Protein AF-A0A931CN22-F1 (afdb_monomer_lite)

Sequence (95 aa):
MFIGMTPCSEHRYFLPRHGLVVAASWPRPTLTGSRWIRARLYGLLFGGPTPGSPETSVDPEALSAAVQLIEEQDIDGATRAFTDLGYNVMVHAPR

pLDDT: mean 73.78, std 12.33, range [36.03, 89.38]

Radius of gyration: 14.95 Å; chains: 1; bounding box: 39×22×32 Å

Secondary structure (DSSP, 8-state):
------TT-EEEEEETTTTEEEEEEPPPP---THHHHHHHHHHHHH-PPPTTSHHHHS-HHHHHHHHHHHHTT-HHHHHHHHHHTT-EEEEE---

Foldseek 3Di:
DDQPQAQQDWDWDQDPVVLKIKIWTADHPPPPDPRVVVQVVCCVPVVDHRPSTLVVQADPVLVVVLVVCVVVVVPVSSCVSSVVSRIDIDMDHDD

Organism: NCBI:txid2935737

Structure (mmCIF, N/CA/C/O backbone):
data_AF-A0A931CN22-F1
#
_entry.id   AF-A0A931CN22-F1
#
loop_
_atom_site.group_PDB
_atom_site.id
_atom_site.type_symbol
_atom_site.label_atom_id
_atom_site.label_alt_id
_atom_site.label_comp_id
_atom_site.label_asym_id
_atom_site.label_entity_id
_atom_site.label_seq_id
_atom_site.pdbx_PDB_ins_code
_atom_site.Cartn_x
_atom_site.Cartn_y
_atom_site.Cartn_z
_atom_site.occupancy
_atom_site.B_iso_or_equiv
_atom_site.auth_seq_id
_atom_site.auth_comp_id
_atom_site.auth_asym_id
_atom_site.auth_atom_id
_atom_site.pdbx_PDB_model_num
ATOM 1 N N . MET A 1 1 ? -3.690 16.105 2.518 1.00 37.47 1 MET A N 1
ATOM 2 C CA . MET A 1 1 ? -2.673 15.254 3.170 1.00 37.47 1 MET A CA 1
ATOM 3 C C . MET A 1 1 ? -1.709 14.801 2.082 1.00 37.47 1 MET A C 1
ATOM 5 O O . MET A 1 1 ? -2.141 14.082 1.197 1.00 37.47 1 MET A O 1
ATOM 9 N N . PHE A 1 2 ? -0.465 15.293 2.054 1.00 36.03 2 PHE A N 1
ATOM 10 C CA . PHE A 1 2 ? 0.526 14.812 1.082 1.00 36.03 2 PHE A CA 1
ATOM 11 C C . PHE A 1 2 ? 1.099 13.501 1.608 1.00 36.03 2 PHE A C 1
ATOM 13 O O . PHE A 1 2 ? 1.920 13.490 2.523 1.00 36.03 2 PHE A O 1
ATOM 20 N N . ILE A 1 3 ? 0.603 12.391 1.075 1.00 51.03 3 ILE A N 1
ATOM 21 C CA . ILE A 1 3 ? 1.209 11.086 1.294 1.00 51.03 3 ILE A CA 1
ATOM 22 C C . ILE A 1 3 ? 2.511 11.101 0.492 1.00 51.03 3 ILE A C 1
ATOM 24 O O . ILE A 1 3 ? 2.476 11.128 -0.732 1.00 51.03 3 ILE A O 1
ATOM 28 N N . GLY A 1 4 ? 3.659 11.170 1.171 1.00 43.94 4 GLY A N 1
ATOM 29 C CA . GLY A 1 4 ? 4.955 11.058 0.503 1.00 43.94 4 GLY A CA 1
ATOM 30 C C . GLY A 1 4 ? 5.055 9.683 -0.153 1.00 43.94 4 GLY A C 1
ATOM 31 O O . GLY A 1 4 ? 5.082 8.673 0.548 1.00 43.94 4 GLY A O 1
ATOM 32 N N . MET A 1 5 ? 5.068 9.641 -1.482 1.00 54.56 5 MET A N 1
ATOM 33 C CA . MET A 1 5 ? 5.016 8.413 -2.275 1.00 54.56 5 MET A CA 1
ATOM 34 C C . MET A 1 5 ? 6.438 7.948 -2.659 1.00 54.56 5 MET A C 1
ATOM 36 O O . MET A 1 5 ? 6.734 7.530 -3.778 1.00 54.56 5 MET A O 1
ATOM 40 N N . THR A 1 6 ? 7.365 7.988 -1.704 1.00 53.47 6 THR A N 1
ATOM 41 C CA . THR A 1 6 ? 8.747 7.565 -1.947 1.00 53.47 6 THR A CA 1
ATOM 42 C C . THR A 1 6 ? 8.849 6.047 -2.183 1.00 53.47 6 THR A C 1
ATOM 44 O O . THR A 1 6 ? 8.037 5.268 -1.690 1.00 53.47 6 THR A O 1
ATOM 47 N N . PRO A 1 7 ? 9.853 5.554 -2.932 1.00 51.78 7 PRO A N 1
ATOM 48 C CA . PRO A 1 7 ? 10.103 4.115 -3.050 1.00 51.78 7 PRO A CA 1
ATOM 49 C C . PRO A 1 7 ? 10.306 3.478 -1.666 1.00 51.78 7 PRO A C 1
ATOM 51 O O . PRO A 1 7 ? 11.097 3.974 -0.864 1.00 51.78 7 PRO A O 1
ATOM 54 N N . CYS A 1 8 ? 9.662 2.331 -1.424 1.00 55.41 8 CYS A N 1
ATOM 55 C CA . CYS A 1 8 ? 9.565 1.668 -0.111 1.00 55.41 8 CYS A CA 1
ATOM 56 C C . CYS A 1 8 ? 8.658 2.384 0.907 1.00 55.41 8 CYS A C 1
ATOM 58 O O . CYS A 1 8 ? 8.810 2.138 2.106 1.00 55.41 8 CYS A O 1
ATOM 60 N N . SER A 1 9 ? 7.754 3.264 0.470 1.00 65.50 9 SER A N 1
ATOM 61 C CA . SER A 1 9 ? 6.801 3.898 1.372 1.00 65.50 9 SER A CA 1
ATOM 62 C C . SER A 1 9 ? 5.884 2.853 2.011 1.00 65.50 9 SER A C 1
ATOM 64 O O . SER A 1 9 ? 5.331 1.962 1.358 1.00 65.50 9 SER A O 1
ATOM 66 N N . GLU A 1 10 ? 5.774 2.958 3.330 1.00 72.62 10 GLU A N 1
ATOM 67 C CA . GLU A 1 10 ? 4.833 2.206 4.142 1.00 72.62 10 GLU A CA 1
ATOM 68 C C . GLU A 1 10 ? 3.783 3.191 4.651 1.00 72.62 10 GLU A C 1
ATOM 70 O O . GLU A 1 10 ? 4.105 4.196 5.289 1.00 72.62 10 GLU A O 1
ATOM 75 N N . HIS A 1 11 ? 2.523 2.911 4.350 1.00 77.44 11 HIS A N 1
ATOM 76 C CA . HIS A 1 11 ? 1.375 3.694 4.770 1.00 77.44 11 HIS A CA 1
ATOM 77 C C . HIS A 1 11 ? 0.605 2.884 5.804 1.00 77.44 11 HIS A C 1
ATOM 79 O O . HIS A 1 11 ? 0.107 1.800 5.510 1.00 77.44 11 HIS A O 1
ATOM 85 N N . ARG A 1 12 ? 0.539 3.394 7.036 1.00 80.94 12 ARG A N 1
ATOM 86 C CA . ARG A 1 12 ? -0.195 2.759 8.132 1.00 80.94 12 ARG A CA 1
ATOM 87 C C . ARG A 1 12 ? -1.415 3.588 8.477 1.00 80.94 12 ARG A C 1
ATOM 89 O O . ARG A 1 12 ? -1.285 4.763 8.814 1.00 80.94 12 ARG A O 1
ATOM 96 N N . TYR A 1 13 ? -2.570 2.945 8.455 1.00 80.94 13 TYR A N 1
ATOM 97 C CA . TYR A 1 13 ? -3.844 3.545 8.808 1.00 80.94 13 TYR A CA 1
ATOM 98 C C . TYR A 1 13 ? -4.401 2.833 10.031 1.00 80.94 13 TYR A C 1
ATOM 100 O O . TYR A 1 13 ? -4.618 1.621 10.018 1.00 80.94 13 TYR A O 1
ATOM 108 N N . PHE A 1 14 ? -4.592 3.589 11.107 1.00 79.62 14 PHE A N 1
ATOM 109 C CA . PHE A 1 14 ? -5.209 3.077 12.320 1.00 79.62 14 PHE A CA 1
ATOM 110 C C . PHE A 1 14 ? -6.727 3.221 12.224 1.00 79.62 14 PHE A C 1
ATOM 112 O O . PHE A 1 14 ? -7.222 4.310 11.942 1.00 79.62 14 PHE A O 1
ATOM 119 N N . LEU A 1 15 ? -7.450 2.132 12.484 1.00 80.75 15 LEU A N 1
ATOM 120 C CA . LEU A 1 15 ? -8.908 2.053 12.465 1.00 80.75 15 LEU A CA 1
ATOM 121 C C . LEU A 1 15 ? -9.418 1.816 13.897 1.00 80.75 15 LEU A C 1
ATOM 123 O O . LEU A 1 15 ? -9.556 0.662 14.321 1.00 80.75 15 LEU A O 1
ATOM 127 N N . PRO A 1 16 ? -9.723 2.884 14.665 1.00 75.06 16 PRO A N 1
ATOM 128 C CA . PRO A 1 16 ? -10.026 2.782 16.093 1.00 75.06 16 PRO A CA 1
ATOM 129 C C . PRO A 1 16 ? -11.255 1.923 16.385 1.00 75.06 16 PRO A C 1
ATOM 131 O O . PRO A 1 16 ? -11.270 1.175 17.357 1.00 75.06 16 PRO A O 1
ATOM 134 N N . ARG A 1 17 ? -12.276 2.001 15.522 1.00 76.75 17 ARG A N 1
ATOM 135 C CA . ARG A 1 17 ? -13.540 1.270 15.690 1.00 76.75 17 ARG A CA 1
ATOM 136 C C . ARG A 1 17 ? -13.355 -0.246 15.650 1.00 76.75 17 ARG A C 1
ATOM 138 O O . ARG A 1 17 ? -14.086 -0.966 16.320 1.00 76.75 17 ARG A O 1
ATOM 145 N N . HIS A 1 18 ? -12.384 -0.712 14.872 1.00 73.38 18 HIS A N 1
ATOM 146 C CA . HIS A 1 18 ? -12.105 -2.133 14.695 1.00 73.38 18 HIS A CA 1
ATOM 147 C C . HIS A 1 18 ? -10.927 -2.608 15.549 1.00 73.38 18 HIS A C 1
ATOM 149 O O . HIS A 1 18 ? -10.713 -3.810 15.664 1.00 73.38 18 HIS A O 1
ATOM 155 N N . GLY A 1 19 ? -10.162 -1.687 16.148 1.00 81.19 19 GLY A N 1
ATOM 156 C CA . GLY A 1 19 ? -8.915 -2.025 16.827 1.00 81.19 19 GLY A CA 1
ATOM 157 C C . GLY A 1 19 ? -7.903 -2.652 15.867 1.00 81.19 19 GLY A C 1
ATOM 158 O O . GLY A 1 19 ? -7.228 -3.609 16.233 1.00 81.19 19 GLY A O 1
ATOM 159 N N . LEU A 1 20 ? -7.830 -2.154 14.628 1.00 82.69 20 LEU A N 1
ATOM 160 C CA . LEU A 1 20 ? -6.986 -2.705 13.565 1.00 82.69 20 LEU A CA 1
ATOM 161 C C . LEU A 1 20 ? -6.073 -1.639 12.958 1.00 82.69 20 LEU A C 1
ATOM 163 O O . LEU A 1 20 ? -6.364 -0.444 12.980 1.00 82.69 20 LEU A O 1
ATOM 167 N N . VAL A 1 21 ? -4.967 -2.103 12.391 1.00 84.31 21 VAL A N 1
ATOM 168 C CA . VAL A 1 21 ? -4.030 -1.335 11.576 1.00 84.31 21 VAL A CA 1
ATOM 169 C C . VAL A 1 21 ? -4.015 -1.948 10.183 1.00 84.31 21 VAL A C 1
ATOM 171 O O . VAL A 1 21 ? -3.781 -3.149 10.042 1.00 84.31 21 VAL A O 1
ATOM 174 N N . VAL A 1 22 ? -4.237 -1.117 9.167 1.00 84.06 22 VAL A N 1
ATOM 175 C CA . VAL A 1 22 ? -4.012 -1.460 7.759 1.00 84.06 22 VAL A CA 1
ATOM 176 C C . VAL A 1 22 ? -2.661 -0.881 7.359 1.00 84.06 22 VAL A C 1
ATOM 178 O O . VAL A 1 22 ? -2.485 0.336 7.331 1.00 84.06 22 VAL A O 1
ATOM 181 N N . ALA A 1 23 ? -1.692 -1.750 7.094 1.00 85.81 23 ALA A N 1
ATOM 182 C CA . ALA A 1 23 ? -0.363 -1.389 6.626 1.00 85.81 23 ALA A CA 1
ATOM 183 C C . ALA A 1 23 ? -0.246 -1.722 5.133 1.00 85.81 23 ALA A C 1
ATOM 185 O O . ALA A 1 23 ? -0.179 -2.890 4.761 1.00 85.81 23 ALA A O 1
ATOM 186 N N . ALA A 1 24 ? -0.224 -0.701 4.279 1.00 84.44 24 ALA A N 1
ATOM 187 C CA . ALA A 1 24 ? 0.030 -0.826 2.849 1.00 84.44 24 ALA A CA 1
ATOM 188 C C . ALA A 1 24 ? 1.491 -0.463 2.560 1.00 84.44 24 ALA A C 1
ATOM 190 O O . ALA A 1 24 ? 1.940 0.642 2.855 1.00 84.44 24 ALA A O 1
ATOM 191 N N . SER A 1 25 ? 2.249 -1.390 1.984 1.00 83.44 25 SER A N 1
ATOM 192 C CA . SER A 1 25 ? 3.675 -1.215 1.697 1.00 83.44 25 SER A CA 1
ATOM 193 C C . SER A 1 25 ? 3.958 -1.422 0.217 1.00 83.44 25 SER A C 1
ATOM 195 O O . SER A 1 25 ? 3.516 -2.405 -0.377 1.00 83.44 25 SER A O 1
ATOM 197 N N . TRP A 1 26 ? 4.696 -0.500 -0.401 1.00 81.81 26 TRP A N 1
ATOM 198 C CA . TRP A 1 26 ? 5.093 -0.687 -1.793 1.00 81.81 26 TRP A CA 1
ATOM 199 C C . TRP A 1 26 ? 6.205 -1.741 -1.884 1.00 81.81 26 TRP A C 1
ATOM 201 O O . TRP A 1 26 ? 7.212 -1.618 -1.168 1.00 81.81 26 TRP A O 1
ATOM 211 N N . PRO A 1 27 ? 6.072 -2.775 -2.737 1.00 71.81 27 PRO A N 1
ATOM 212 C CA . PRO A 1 27 ? 7.116 -3.772 -2.900 1.00 71.81 27 PRO A CA 1
ATOM 213 C C . PRO A 1 27 ? 8.428 -3.099 -3.298 1.00 71.81 27 PRO A C 1
ATOM 215 O O . PRO A 1 27 ? 8.478 -2.224 -4.165 1.00 71.81 27 PRO A O 1
ATOM 218 N N . ARG A 1 28 ? 9.530 -3.529 -2.674 1.00 66.25 28 ARG A N 1
ATOM 219 C CA . ARG A 1 28 ? 10.850 -3.108 -3.139 1.00 66.25 28 ARG A CA 1
ATOM 220 C C . ARG A 1 28 ? 11.024 -3.621 -4.563 1.00 66.25 28 ARG A C 1
ATOM 222 O O . ARG A 1 28 ? 10.929 -4.836 -4.756 1.00 66.25 28 ARG A O 1
ATOM 229 N N . PRO A 1 29 ? 11.320 -2.754 -5.545 1.00 61.94 29 PRO A N 1
ATOM 230 C CA . PRO A 1 29 ? 11.612 -3.240 -6.875 1.00 61.94 29 PRO A CA 1
ATOM 231 C C . PRO A 1 29 ? 12.839 -4.150 -6.767 1.00 61.94 29 PRO A C 1
ATOM 233 O O . PRO A 1 29 ? 13.887 -3.745 -6.253 1.00 61.94 29 PRO A O 1
ATOM 236 N N . THR A 1 30 ? 12.708 -5.400 -7.211 1.00 58.59 30 THR A N 1
ATOM 237 C CA . THR A 1 30 ? 13.813 -6.362 -7.310 1.00 58.59 30 THR A CA 1
ATOM 238 C C . THR A 1 30 ? 14.750 -5.931 -8.436 1.00 58.59 30 THR A C 1
ATOM 240 O O . THR A 1 30 ? 14.801 -6.525 -9.509 1.00 58.59 30 THR A O 1
ATOM 243 N N . LEU A 1 31 ? 15.478 -4.838 -8.218 1.00 58.66 31 LEU A N 1
ATOM 244 C CA . LEU A 1 31 ? 16.547 -4.388 -9.094 1.00 58.66 31 LEU A CA 1
ATOM 245 C C . LEU A 1 31 ? 17.823 -5.099 -8.646 1.00 58.66 31 LEU A C 1
ATOM 247 O O . LEU A 1 31 ? 18.473 -4.691 -7.688 1.00 58.66 31 LEU A O 1
ATOM 251 N N . THR A 1 32 ? 18.178 -6.190 -9.315 1.00 59.66 32 THR A N 1
ATOM 252 C CA . THR A 1 32 ? 19.449 -6.886 -9.090 1.00 59.66 32 THR A CA 1
ATOM 253 C C . THR A 1 32 ? 20.552 -6.310 -9.984 1.00 59.66 32 THR A C 1
ATOM 255 O O . THR A 1 32 ? 20.335 -5.931 -11.139 1.00 59.66 32 THR A O 1
ATOM 258 N N . GLY A 1 33 ? 21.765 -6.214 -9.433 1.00 64.81 33 GLY A N 1
ATOM 259 C CA . GLY A 1 33 ? 22.974 -5.841 -10.170 1.00 64.81 33 GLY A CA 1
ATOM 260 C C . GLY A 1 33 ? 23.023 -4.386 -10.659 1.00 64.81 33 GLY A C 1
ATOM 261 O O . GLY A 1 33 ? 22.656 -3.443 -9.958 1.00 64.81 33 GLY A O 1
ATOM 262 N N . SER A 1 34 ? 23.516 -4.194 -11.885 1.00 64.62 34 SER A N 1
ATOM 263 C CA . SER A 1 34 ? 23.834 -2.879 -12.467 1.00 64.62 34 SER A CA 1
ATOM 264 C C . SER A 1 34 ? 22.626 -1.945 -12.635 1.00 64.62 34 SER A C 1
ATOM 266 O O . SER A 1 34 ? 22.802 -0.726 -12.698 1.00 64.62 34 SER A O 1
ATOM 268 N N . ARG A 1 35 ? 21.397 -2.482 -12.661 1.00 63.31 35 ARG A N 1
ATOM 269 C CA . ARG A 1 35 ? 20.159 -1.690 -12.767 1.00 63.31 35 ARG A CA 1
ATOM 270 C C . ARG A 1 35 ? 19.856 -0.887 -11.500 1.00 63.31 35 ARG A C 1
ATOM 272 O O . ARG A 1 35 ? 19.404 0.247 -11.621 1.00 63.31 35 ARG A O 1
ATOM 279 N N . TRP A 1 36 ? 20.161 -1.416 -10.312 1.00 68.81 36 TRP A N 1
ATOM 280 C CA . TRP A 1 36 ? 19.970 -0.693 -9.047 1.00 68.81 36 TRP A CA 1
ATOM 281 C C . TRP A 1 36 ? 20.931 0.489 -8.918 1.00 68.81 36 TRP A C 1
ATOM 283 O O . TRP A 1 36 ? 20.519 1.594 -8.576 1.00 68.81 36 TRP A O 1
ATOM 293 N N . ILE A 1 37 ? 22.203 0.276 -9.269 1.00 70.69 37 ILE A N 1
ATOM 294 C CA . ILE A 1 37 ? 23.231 1.325 -9.248 1.00 70.69 37 ILE A CA 1
ATOM 295 C C . ILE A 1 37 ? 22.850 2.452 -10.212 1.00 70.69 37 ILE A C 1
ATOM 297 O O . ILE A 1 37 ? 22.906 3.619 -9.835 1.00 70.69 37 ILE A O 1
ATOM 301 N N . ARG A 1 38 ? 22.393 2.109 -11.426 1.00 69.62 38 ARG A N 1
ATOM 302 C CA . ARG A 1 38 ? 21.907 3.094 -12.403 1.00 69.62 38 ARG A CA 1
ATOM 303 C C . ARG A 1 38 ? 20.688 3.858 -11.901 1.00 69.62 38 ARG A C 1
ATOM 305 O O . ARG A 1 38 ? 20.702 5.077 -11.978 1.00 69.62 38 ARG A O 1
ATOM 312 N N . ALA A 1 39 ? 19.677 3.176 -11.364 1.00 64.00 39 ALA A N 1
ATOM 313 C CA . ALA A 1 39 ? 18.483 3.828 -10.822 1.00 64.00 39 ALA A CA 1
ATOM 314 C C . ALA A 1 39 ? 18.828 4.785 -9.666 1.00 64.00 39 ALA A C 1
ATOM 316 O O . ALA A 1 39 ? 18.317 5.900 -9.611 1.00 64.00 39 ALA A O 1
ATOM 317 N N . ARG A 1 40 ? 19.756 4.384 -8.789 1.00 68.44 40 ARG A N 1
ATOM 318 C CA . ARG A 1 40 ? 20.233 5.206 -7.672 1.00 68.44 40 ARG A CA 1
ATOM 319 C C . ARG A 1 40 ? 21.029 6.426 -8.140 1.00 68.44 40 ARG A C 1
ATOM 321 O O . ARG A 1 40 ? 20.794 7.515 -7.634 1.00 68.44 40 ARG A O 1
ATOM 328 N N . LEU A 1 41 ? 21.928 6.260 -9.114 1.00 71.25 41 LEU A N 1
ATOM 329 C CA . LEU A 1 41 ? 22.659 7.368 -9.747 1.00 71.25 41 LEU A CA 1
ATOM 330 C C . LEU A 1 41 ? 21.716 8.330 -10.470 1.00 71.25 41 LEU A C 1
ATOM 332 O O . LEU A 1 41 ? 21.894 9.538 -10.373 1.00 71.25 41 LEU A O 1
ATOM 336 N N . TYR A 1 42 ? 20.698 7.806 -11.151 1.00 65.50 42 TYR A N 1
ATOM 337 C CA . TYR A 1 42 ? 19.699 8.618 -11.838 1.00 65.50 42 TYR A CA 1
ATOM 338 C C . TYR A 1 42 ? 18.878 9.455 -10.848 1.00 65.50 42 TYR A C 1
ATOM 340 O O . TYR A 1 42 ? 18.711 10.653 -11.053 1.00 65.50 42 TYR A O 1
ATOM 348 N N . GLY A 1 43 ? 18.446 8.861 -9.729 1.00 65.56 43 GLY A N 1
ATOM 349 C CA . GLY A 1 43 ? 17.776 9.594 -8.649 1.00 65.56 43 GLY A CA 1
ATOM 350 C C . GLY A 1 43 ? 18.659 10.681 -8.023 1.00 65.56 43 GLY A C 1
ATOM 351 O O . GLY A 1 43 ? 18.179 11.772 -7.739 1.00 65.56 43 GLY A O 1
ATOM 352 N N . LEU A 1 44 ? 19.963 10.418 -7.872 1.00 69.88 44 LEU A N 1
ATOM 353 C CA . LEU A 1 44 ? 20.934 11.379 -7.330 1.00 69.88 44 LEU A CA 1
ATOM 354 C C . LEU A 1 44 ? 21.224 12.549 -8.281 1.00 69.88 44 LEU A C 1
ATOM 356 O O . LEU A 1 44 ? 21.413 13.670 -7.821 1.00 69.88 44 LEU A O 1
ATOM 360 N N . LEU A 1 45 ? 21.279 12.287 -9.589 1.00 67.94 45 LEU A N 1
ATOM 361 C CA . LEU A 1 45 ? 21.638 13.282 -10.605 1.00 67.94 45 LEU A CA 1
ATOM 362 C C . LEU A 1 45 ? 20.454 14.138 -11.058 1.00 67.94 45 LEU A C 1
ATOM 364 O O . LEU A 1 45 ? 20.638 15.314 -11.352 1.00 67.94 45 LEU A O 1
ATOM 368 N N . PHE A 1 46 ? 19.258 13.555 -11.133 1.00 63.91 46 PHE A N 1
ATOM 369 C CA . PHE A 1 46 ? 18.089 14.214 -11.720 1.00 63.91 46 PHE A CA 1
ATOM 370 C C . PHE A 1 46 ? 17.003 14.562 -10.696 1.00 63.91 46 PHE A C 1
ATOM 372 O O . PHE A 1 46 ? 16.005 15.169 -11.070 1.00 63.91 46 PHE A O 1
ATOM 379 N N . GLY A 1 47 ? 17.177 14.192 -9.419 1.00 57.75 47 GLY A N 1
ATOM 380 C CA . GLY A 1 47 ? 16.235 14.529 -8.343 1.00 57.75 47 GLY A CA 1
ATOM 381 C C . GLY A 1 47 ? 14.820 13.975 -8.549 1.00 57.75 47 GLY A C 1
ATOM 382 O O . GLY A 1 47 ? 13.868 14.517 -7.998 1.00 57.75 47 GLY A O 1
ATOM 383 N N . GLY A 1 48 ? 14.675 12.935 -9.374 1.00 55.78 48 GLY A N 1
ATOM 384 C CA . GLY A 1 48 ? 13.387 12.378 -9.780 1.00 55.78 48 GLY A CA 1
ATOM 385 C C . GLY A 1 48 ? 12.962 11.142 -8.980 1.00 55.78 48 GLY A C 1
ATOM 386 O O . GLY A 1 48 ? 13.795 10.514 -8.313 1.00 55.78 48 GLY A O 1
ATOM 387 N N . PRO A 1 49 ? 11.676 10.754 -9.079 1.00 57.25 49 PRO A N 1
ATOM 388 C CA . PRO A 1 49 ? 11.159 9.552 -8.442 1.00 57.25 49 PRO A CA 1
ATOM 389 C C . PRO A 1 49 ? 11.958 8.333 -8.900 1.00 57.25 49 PRO A C 1
ATOM 391 O O . PRO A 1 49 ? 12.271 8.163 -10.081 1.00 57.25 49 PRO A O 1
ATOM 394 N N . THR A 1 50 ? 12.326 7.472 -7.950 1.00 61.81 50 THR A N 1
ATOM 395 C CA . THR A 1 50 ? 13.089 6.263 -8.284 1.00 61.81 50 THR A CA 1
ATOM 396 C C . THR A 1 50 ? 12.247 5.388 -9.215 1.00 61.81 50 THR A C 1
ATOM 398 O O . THR A 1 50 ? 11.073 5.165 -8.912 1.00 61.81 50 THR A O 1
ATOM 401 N N . PRO A 1 51 ? 12.807 4.866 -10.320 1.00 58.03 51 PRO A N 1
ATOM 402 C CA . PRO A 1 51 ? 12.090 3.948 -11.197 1.00 58.03 51 PRO A CA 1
ATOM 403 C C . PRO A 1 51 ? 11.498 2.771 -10.411 1.00 58.03 51 PRO A C 1
ATOM 405 O O . PRO A 1 51 ? 12.219 2.101 -9.666 1.00 58.03 51 PRO A O 1
ATOM 408 N N . GLY A 1 52 ? 10.193 2.528 -10.568 1.00 61.72 52 GLY A N 1
ATOM 409 C CA . GLY A 1 52 ? 9.463 1.505 -9.811 1.00 61.72 52 GLY A CA 1
ATOM 410 C C . GLY A 1 52 ? 8.980 1.960 -8.430 1.00 61.72 52 GLY A C 1
ATOM 411 O O . GLY A 1 52 ? 8.677 1.119 -7.588 1.00 61.72 52 GLY A O 1
ATOM 412 N N . SER A 1 53 ? 8.937 3.271 -8.180 1.00 65.00 53 SER A N 1
ATOM 413 C CA . SER A 1 53 ? 8.229 3.881 -7.048 1.00 65.00 53 SER A CA 1
ATOM 414 C C . SER A 1 53 ? 6.728 4.010 -7.343 1.00 65.00 53 SER A C 1
ATOM 416 O O . SER A 1 53 ? 6.348 4.109 -8.520 1.00 65.00 53 SER A O 1
ATOM 418 N N . PRO A 1 54 ? 5.881 4.070 -6.300 1.00 69.06 54 PRO A N 1
ATOM 419 C CA . PRO A 1 54 ? 4.453 4.291 -6.484 1.00 69.06 54 PRO A CA 1
ATOM 420 C C . PRO A 1 54 ? 4.169 5.626 -7.195 1.00 69.06 54 PRO A C 1
ATOM 422 O O . PRO A 1 54 ? 3.302 5.646 -8.057 1.00 69.06 54 PRO A O 1
ATOM 425 N N . GLU A 1 55 ? 4.989 6.674 -6.998 1.00 68.25 55 GLU A N 1
ATOM 426 C CA . GLU A 1 55 ? 4.905 7.968 -7.727 1.00 68.25 55 GLU A CA 1
ATOM 427 C C . GLU A 1 55 ? 4.877 7.847 -9.251 1.00 68.25 55 GLU A C 1
ATOM 429 O O . GLU A 1 55 ? 4.373 8.729 -9.937 1.00 68.25 55 GLU A O 1
ATOM 434 N N . THR A 1 56 ? 5.462 6.777 -9.789 1.00 68.50 56 THR A N 1
ATOM 435 C CA . THR A 1 56 ? 5.583 6.559 -11.240 1.00 68.50 56 THR A CA 1
ATOM 436 C C . THR A 1 56 ? 4.686 5.447 -11.763 1.00 68.50 56 THR A C 1
ATOM 438 O O . THR A 1 56 ? 4.568 5.293 -12.975 1.00 68.50 56 THR A O 1
ATOM 441 N N . SER A 1 57 ? 4.099 4.652 -10.866 1.00 70.81 57 SER A N 1
ATOM 442 C CA . SER A 1 57 ? 3.419 3.394 -11.211 1.00 70.81 57 SER A CA 1
ATOM 443 C C . SER A 1 57 ? 1.948 3.379 -10.807 1.00 70.81 57 SER A C 1
ATOM 445 O O . SER A 1 57 ? 1.192 2.556 -11.312 1.00 70.81 57 SER A O 1
ATOM 447 N N . VAL A 1 58 ? 1.553 4.261 -9.893 1.00 78.12 58 VAL A N 1
ATOM 448 C CA . VAL A 1 58 ? 0.213 4.319 -9.318 1.00 78.12 58 VAL A CA 1
ATOM 449 C C . VAL A 1 58 ? -0.457 5.604 -9.773 1.00 78.12 58 VAL A C 1
ATOM 451 O O . VAL A 1 58 ? 0.122 6.685 -9.673 1.00 78.12 58 VAL A O 1
ATOM 454 N N . ASP A 1 59 ? -1.688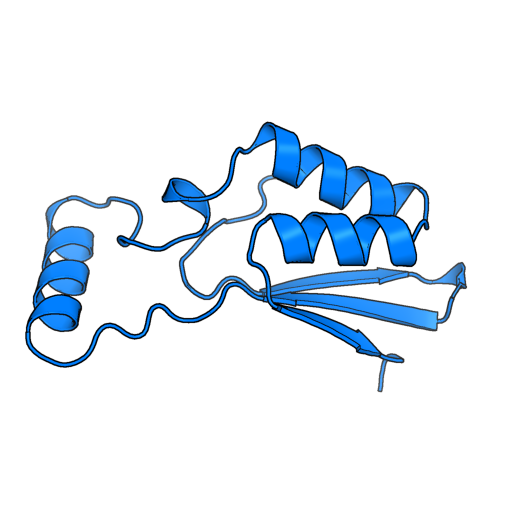 5.477 -10.255 1.00 81.62 59 ASP A N 1
ATOM 455 C CA . ASP A 1 59 ? -2.546 6.624 -10.525 1.00 81.62 59 ASP A CA 1
ATOM 456 C C . ASP A 1 59 ? -2.917 7.320 -9.196 1.00 81.62 59 ASP A C 1
ATOM 458 O O . ASP A 1 59 ? -3.487 6.670 -8.307 1.00 81.62 59 ASP A O 1
ATOM 462 N N . PRO A 1 60 ? -2.607 8.621 -9.025 1.00 79.38 60 PRO A N 1
ATOM 463 C CA . PRO A 1 60 ? -2.959 9.370 -7.824 1.00 79.38 60 PRO A CA 1
ATOM 464 C C . PRO A 1 60 ? -4.455 9.338 -7.487 1.00 79.38 60 PRO A C 1
ATOM 466 O O . PRO A 1 60 ? -4.801 9.319 -6.304 1.00 79.38 60 PRO A O 1
ATOM 469 N N . GLU A 1 61 ? -5.340 9.313 -8.491 1.00 81.94 61 GLU A N 1
ATOM 470 C CA . GLU A 1 61 ? -6.790 9.262 -8.260 1.00 81.94 61 GLU A CA 1
ATOM 471 C C . GLU A 1 61 ? -7.209 7.913 -7.671 1.00 81.94 61 GLU A C 1
ATOM 473 O O . GLU A 1 61 ? -7.951 7.857 -6.688 1.00 81.94 61 GLU A O 1
ATOM 478 N N . ALA A 1 62 ? -6.662 6.821 -8.205 1.00 83.75 62 ALA A N 1
ATOM 479 C CA . ALA A 1 62 ? -6.941 5.478 -7.715 1.00 83.75 62 ALA A CA 1
ATOM 480 C C . ALA A 1 62 ? -6.387 5.253 -6.295 1.00 83.75 62 ALA A C 1
ATOM 482 O O . ALA A 1 62 ? -7.045 4.624 -5.463 1.00 83.75 62 ALA A O 1
ATOM 483 N N . LEU A 1 63 ? -5.220 5.828 -5.973 1.00 82.00 63 LEU A N 1
ATOM 484 C CA . LEU A 1 63 ? -4.705 5.834 -4.602 1.00 82.00 63 LEU A CA 1
ATOM 485 C C . LEU A 1 63 ? -5.631 6.611 -3.658 1.00 82.00 63 LEU A C 1
ATOM 487 O O . LEU A 1 63 ? -5.906 6.149 -2.551 1.00 82.00 63 LEU A O 1
ATOM 491 N N . SER A 1 64 ? -6.124 7.776 -4.085 1.00 82.94 64 SER A N 1
ATOM 492 C CA . SER A 1 64 ? -7.059 8.572 -3.286 1.00 82.94 64 SER A CA 1
ATOM 493 C C . SER A 1 64 ? -8.351 7.804 -3.002 1.00 82.94 64 SER A C 1
ATOM 495 O O . SER A 1 64 ? -8.831 7.828 -1.871 1.00 82.94 64 SER A O 1
ATOM 497 N N . ALA A 1 65 ? -8.880 7.075 -3.988 1.00 84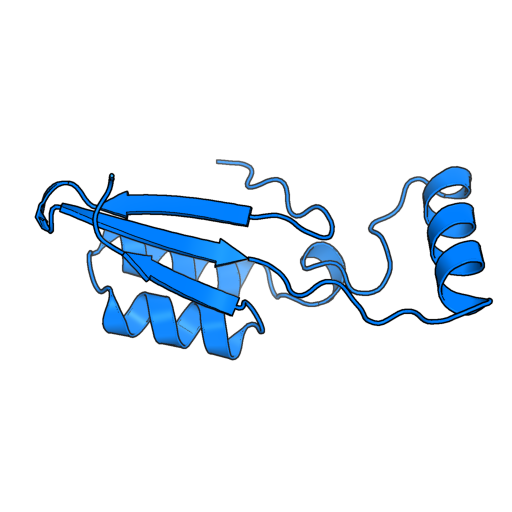.88 65 ALA A N 1
ATOM 498 C CA . ALA A 1 65 ? -10.054 6.223 -3.808 1.00 84.88 65 ALA A CA 1
ATOM 499 C C . ALA A 1 65 ? -9.798 5.087 -2.799 1.00 84.88 65 ALA A C 1
ATOM 501 O O . ALA A 1 65 ? -10.627 4.836 -1.926 1.00 84.88 65 ALA A O 1
ATOM 502 N N . ALA A 1 66 ? -8.626 4.442 -2.854 1.00 84.00 66 ALA A N 1
ATOM 503 C CA . ALA A 1 66 ? -8.249 3.406 -1.891 1.00 84.00 66 ALA A CA 1
ATOM 504 C C . ALA A 1 66 ? -8.154 3.948 -0.452 1.00 84.00 66 ALA A C 1
ATOM 506 O O . ALA A 1 66 ? -8.570 3.281 0.496 1.00 84.00 66 ALA A O 1
ATOM 507 N N . VAL A 1 67 ? -7.643 5.172 -0.281 1.00 83.25 67 VAL A N 1
ATOM 508 C CA . VAL A 1 67 ? -7.609 5.858 1.022 1.00 83.25 67 VAL A CA 1
ATOM 509 C C . VAL A 1 67 ? -9.017 6.203 1.503 1.00 83.25 67 VAL A C 1
ATOM 511 O O . VAL A 1 67 ? -9.314 6.014 2.679 1.00 83.25 67 VAL A O 1
ATOM 514 N N . GLN A 1 68 ? -9.900 6.648 0.612 1.00 85.12 68 GLN A N 1
ATOM 515 C CA . GLN A 1 68 ? -11.277 6.974 0.973 1.00 85.12 68 GLN A CA 1
ATOM 516 C C . GLN A 1 68 ? -12.039 5.752 1.516 1.00 85.12 68 GLN A C 1
ATOM 518 O O . GLN A 1 68 ? -12.760 5.874 2.502 1.00 85.12 68 GLN A O 1
ATOM 523 N N . LEU A 1 69 ? -11.801 4.553 0.974 1.00 86.69 69 LEU A N 1
ATOM 524 C CA . LEU A 1 69 ? -12.377 3.309 1.509 1.00 86.69 69 LEU A CA 1
ATOM 525 C C . LEU A 1 69 ? -11.925 3.018 2.952 1.00 86.69 69 LEU A C 1
ATOM 527 O O . LEU A 1 69 ? -12.704 2.512 3.760 1.00 86.69 69 LEU A O 1
ATOM 531 N N . ILE A 1 70 ? -10.689 3.386 3.315 1.00 84.00 70 ILE A N 1
ATOM 532 C CA . ILE A 1 70 ? -10.213 3.306 4.707 1.00 84.00 70 ILE A CA 1
ATOM 533 C C . ILE A 1 70 ? -10.981 4.289 5.596 1.00 84.00 70 ILE A C 1
ATOM 535 O O . ILE A 1 70 ? -11.359 3.933 6.713 1.00 84.00 70 ILE A O 1
ATOM 539 N N . GLU A 1 71 ? -11.220 5.513 5.121 1.00 82.81 71 GLU A N 1
ATOM 540 C CA . GLU A 1 71 ? -11.989 6.526 5.859 1.00 82.81 71 GLU A CA 1
ATOM 541 C C . GLU A 1 71 ? -13.451 6.099 6.064 1.00 82.81 71 GLU A C 1
ATOM 543 O O . GLU A 1 71 ? -14.011 6.293 7.146 1.00 82.81 71 GLU A O 1
ATOM 548 N N . GLU A 1 72 ? -14.033 5.432 5.066 1.00 87.12 72 GLU A N 1
ATOM 549 C CA . GLU A 1 72 ? -15.362 4.811 5.117 1.00 87.12 72 GLU A CA 1
ATOM 550 C C . GLU A 1 72 ? -15.402 3.531 5.974 1.00 87.12 72 GLU A C 1
ATOM 552 O O . GLU A 1 72 ? -16.477 3.001 6.254 1.00 87.12 72 GLU A O 1
ATOM 557 N N . GLN A 1 73 ? -14.245 3.076 6.471 1.00 80.31 73 GLN A N 1
ATOM 558 C CA . GLN A 1 73 ? -14.064 1.865 7.280 1.00 80.31 73 GLN A CA 1
ATOM 559 C C . GLN A 1 73 ? -14.402 0.564 6.533 1.00 80.31 73 GLN A C 1
ATOM 561 O O . GLN A 1 73 ? -14.607 -0.477 7.161 1.00 80.31 73 GLN A O 1
ATOM 566 N N . ASP A 1 74 ? -14.396 0.592 5.198 1.00 86.44 74 ASP A N 1
ATOM 567 C CA . ASP A 1 74 ? -14.477 -0.601 4.357 1.00 86.44 74 ASP A CA 1
ATOM 568 C C . ASP A 1 74 ? -13.083 -1.230 4.207 1.00 86.44 74 ASP A C 1
ATOM 570 O O . ASP A 1 74 ? -12.331 -0.962 3.269 1.00 86.44 74 ASP A O 1
ATOM 574 N N . ILE A 1 75 ? -12.718 -2.069 5.180 1.00 85.06 75 ILE A N 1
ATOM 575 C CA . ILE A 1 75 ? -11.401 -2.722 5.239 1.00 85.06 75 ILE A CA 1
ATOM 576 C C . ILE A 1 75 ? -11.188 -3.653 4.042 1.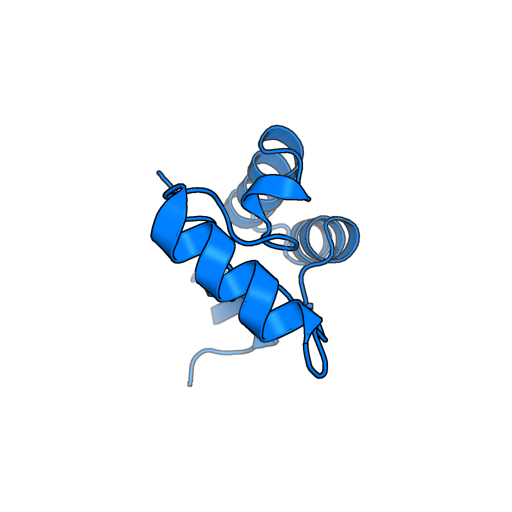00 85.06 75 ILE A C 1
ATOM 578 O O . ILE A 1 75 ? -10.088 -3.689 3.485 1.00 85.06 75 ILE A O 1
ATOM 582 N N . ASP A 1 76 ? -12.216 -4.401 3.642 1.00 85.94 76 ASP A N 1
ATOM 583 C CA . ASP A 1 76 ? -12.114 -5.369 2.548 1.00 85.94 76 ASP A CA 1
ATOM 584 C C . ASP A 1 76 ? -11.989 -4.649 1.202 1.00 85.94 76 ASP A C 1
ATOM 586 O O . ASP A 1 76 ? -11.142 -5.018 0.381 1.00 85.94 76 ASP A O 1
ATOM 590 N N . GLY A 1 77 ? -12.783 -3.592 0.998 1.00 86.38 77 GLY A N 1
ATOM 591 C CA . GLY A 1 77 ? -12.690 -2.718 -0.167 1.00 86.38 77 GLY A CA 1
ATOM 592 C C . GLY A 1 77 ? -11.328 -2.038 -0.261 1.00 86.38 77 GLY A C 1
ATOM 593 O O . GLY A 1 77 ? -10.664 -2.134 -1.295 1.00 86.38 77 GLY A O 1
ATOM 594 N N . ALA A 1 78 ? -10.860 -1.432 0.832 1.00 83.88 78 ALA A N 1
ATOM 595 C CA . ALA A 1 78 ? -9.546 -0.801 0.886 1.00 83.88 78 ALA A CA 1
ATOM 596 C C . ALA A 1 78 ? -8.418 -1.802 0.597 1.00 83.88 78 ALA A C 1
ATOM 598 O O . ALA A 1 78 ? -7.535 -1.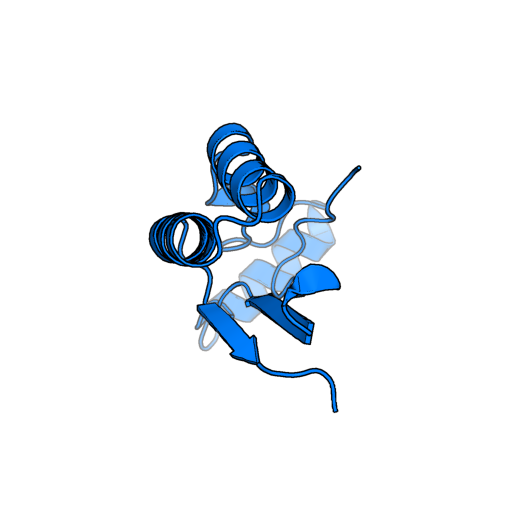529 -0.214 1.00 83.88 78 ALA A O 1
ATOM 599 N N . THR A 1 79 ? -8.456 -2.988 1.212 1.00 85.62 79 THR A N 1
ATOM 600 C CA . THR A 1 79 ? -7.428 -4.023 1.019 1.00 85.62 79 THR A CA 1
ATOM 601 C 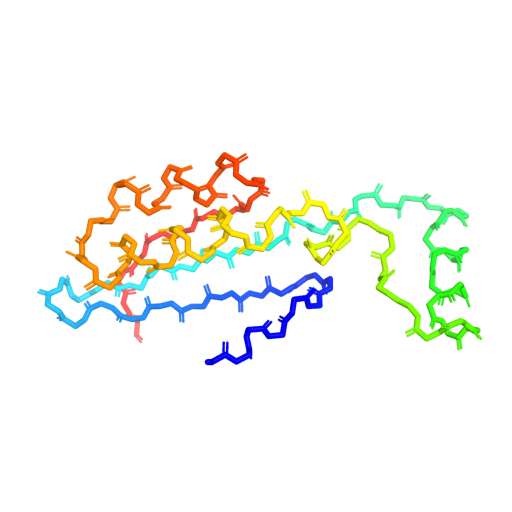C . THR A 1 79 ? -7.337 -4.455 -0.441 1.00 85.62 79 THR A C 1
ATOM 603 O O . THR A 1 79 ? -6.232 -4.557 -0.980 1.00 85.62 79 THR A O 1
ATOM 606 N N . ARG A 1 80 ? -8.480 -4.672 -1.104 1.00 89.38 80 ARG A N 1
ATOM 607 C CA . ARG A 1 80 ? -8.515 -4.988 -2.539 1.00 89.38 80 ARG A CA 1
ATOM 608 C C . ARG A 1 80 ? -7.975 -3.840 -3.380 1.00 89.38 80 ARG A C 1
ATOM 610 O O . ARG A 1 80 ? -7.070 -4.075 -4.169 1.00 89.38 80 ARG A O 1
ATOM 617 N N . ALA A 1 81 ? -8.436 -2.613 -3.139 1.00 87.88 81 ALA A N 1
ATOM 618 C CA . ALA A 1 81 ? -7.990 -1.443 -3.889 1.00 87.88 81 ALA A CA 1
ATOM 619 C C . ALA A 1 81 ? -6.465 -1.252 -3.798 1.00 87.88 81 ALA A C 1
ATOM 621 O O . ALA A 1 81 ? -5.799 -1.118 -4.819 1.00 87.88 81 ALA A O 1
ATOM 622 N N . PHE A 1 82 ? -5.874 -1.328 -2.602 1.00 86.44 82 PHE A N 1
ATOM 623 C CA . PHE A 1 82 ? -4.417 -1.242 -2.450 1.00 86.44 82 PHE A CA 1
ATOM 624 C C . PHE A 1 82 ? -3.676 -2.409 -3.121 1.00 86.44 82 PHE A C 1
ATOM 626 O O . PHE A 1 82 ? -2.620 -2.194 -3.720 1.00 86.44 82 PHE A O 1
ATOM 633 N N . THR A 1 83 ? -4.218 -3.627 -3.055 1.00 86.75 83 THR A N 1
ATOM 634 C CA . THR A 1 83 ? -3.613 -4.803 -3.705 1.00 86.75 83 THR A CA 1
ATOM 635 C C . THR A 1 83 ? -3.636 -4.674 -5.230 1.00 86.75 83 THR A C 1
ATOM 637 O O . THR A 1 83 ? -2.626 -4.952 -5.874 1.00 86.75 83 THR A O 1
ATOM 640 N N . ASP A 1 84 ? -4.739 -4.187 -5.803 1.00 88.38 84 ASP A N 1
ATOM 641 C CA . ASP A 1 84 ? -4.888 -3.956 -7.246 1.00 88.38 84 ASP A CA 1
ATOM 642 C C . ASP A 1 84 ? -3.926 -2.871 -7.753 1.00 88.38 84 ASP A C 1
ATOM 644 O O . ASP A 1 84 ? -3.413 -2.957 -8.868 1.00 88.38 84 ASP A O 1
ATOM 648 N N . LEU A 1 85 ? -3.606 -1.888 -6.904 1.00 85.62 85 LEU A N 1
ATOM 649 C CA . LEU A 1 85 ? -2.567 -0.891 -7.173 1.00 85.62 85 LEU A CA 1
ATOM 650 C C . LEU A 1 85 ? -1.140 -1.454 -7.082 1.00 85.62 85 LEU A C 1
ATOM 652 O O . LEU A 1 85 ? -0.196 -0.770 -7.469 1.00 85.62 85 LEU A O 1
ATOM 656 N N . GLY A 1 86 ? -0.963 -2.681 -6.585 1.00 83.12 86 GLY A N 1
ATOM 657 C CA . GLY A 1 86 ? 0.335 -3.343 -6.446 1.00 83.12 86 GLY A CA 1
ATOM 658 C C . GLY A 1 86 ? 0.999 -3.173 -5.077 1.00 83.12 86 GLY A C 1
ATOM 659 O O . GLY A 1 86 ? 2.168 -3.534 -4.924 1.00 83.12 86 GLY A O 1
ATOM 660 N N . TYR A 1 87 ? 0.288 -2.650 -4.072 1.00 84.00 87 TYR A N 1
ATOM 661 C CA . TYR A 1 87 ? 0.784 -2.619 -2.696 1.00 84.00 87 TYR A CA 1
ATOM 662 C C . TYR A 1 87 ? 0.662 -3.996 -2.036 1.00 84.00 87 TYR A C 1
ATOM 664 O O . TYR A 1 87 ? -0.307 -4.725 -2.225 1.00 84.00 87 TYR A O 1
ATOM 672 N N . ASN A 1 88 ? 1.616 -4.314 -1.165 1.00 85.94 88 ASN A N 1
ATOM 673 C CA . ASN A 1 88 ? 1.470 -5.397 -0.202 1.00 85.94 88 ASN A CA 1
ATOM 674 C C . ASN A 1 88 ? 0.714 -4.871 1.018 1.00 85.94 88 ASN A C 1
ATOM 676 O O . ASN A 1 88 ? 1.224 -3.998 1.729 1.00 85.94 88 ASN A O 1
ATOM 680 N N . VAL A 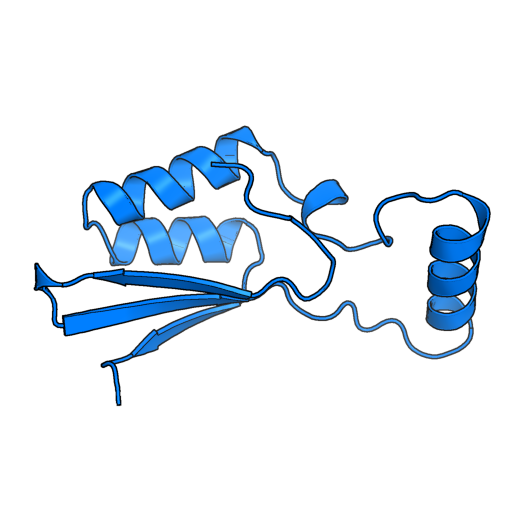1 89 ? -0.478 -5.409 1.270 1.00 86.25 89 VAL A N 1
ATOM 681 C CA . VAL A 1 89 ? -1.332 -5.004 2.391 1.00 86.25 89 VAL A CA 1
ATOM 682 C C . VAL A 1 89 ? -1.261 -6.031 3.516 1.00 86.25 89 VAL A C 1
ATOM 684 O O . VAL A 1 89 ? -1.385 -7.233 3.292 1.00 86.25 89 VAL A O 1
ATOM 687 N N . MET A 1 90 ? -1.088 -5.555 4.744 1.00 86.50 90 MET A N 1
ATOM 688 C CA . MET A 1 90 ? -1.199 -6.348 5.962 1.00 86.50 90 MET A CA 1
ATOM 689 C C . MET A 1 90 ? -2.224 -5.711 6.892 1.00 86.50 90 MET A C 1
ATOM 691 O O . MET A 1 90 ? -2.149 -4.518 7.177 1.00 86.50 90 MET A O 1
ATOM 695 N N . VAL A 1 91 ? -3.153 -6.515 7.405 1.00 85.69 91 VAL A N 1
ATOM 696 C CA . VAL A 1 91 ? -4.131 -6.086 8.411 1.00 85.69 91 VAL A CA 1
ATOM 697 C C . VAL A 1 91 ? -3.831 -6.815 9.711 1.00 85.69 91 VAL A C 1
ATOM 699 O O . VAL A 1 91 ? -3.773 -8.045 9.737 1.00 85.69 91 VAL A O 1
ATOM 702 N N . HIS A 1 92 ? -3.601 -6.076 10.793 1.00 84.56 92 HIS A N 1
ATOM 703 C CA . HIS A 1 92 ? -3.296 -6.668 12.095 1.00 84.56 92 HIS A CA 1
ATOM 704 C C . HIS A 1 92 ? -3.810 -5.812 13.255 1.00 84.56 92 HIS A C 1
ATOM 706 O O . HIS A 1 92 ? -4.014 -4.609 13.114 1.00 84.56 92 HIS A O 1
ATOM 712 N N . ALA A 1 93 ? -3.987 -6.418 14.431 1.00 83.50 93 ALA A N 1
ATOM 713 C CA . ALA A 1 93 ? -4.252 -5.669 15.658 1.00 83.50 93 ALA A CA 1
ATOM 714 C C . ALA A 1 93 ? -3.003 -4.856 16.073 1.00 83.50 93 ALA A C 1
ATOM 716 O O . ALA A 1 93 ? -1.877 -5.332 15.867 1.00 83.50 93 ALA A O 1
ATOM 717 N N . PRO A 1 94 ? -3.155 -3.642 16.635 1.00 75.25 94 PRO A N 1
ATOM 718 C CA . PRO A 1 94 ? -2.040 -2.900 17.212 1.00 75.25 94 PRO A CA 1
ATOM 719 C C . PRO A 1 94 ? -1.476 -3.700 18.398 1.00 75.25 94 PRO A C 1
ATOM 721 O O . PRO A 1 94 ? -2.231 -4.146 19.262 1.00 75.25 94 PRO A O 1
ATOM 724 N N . ARG A 1 95 ? -0.162 -3.939 18.398 1.00 65.19 95 ARG A N 1
ATOM 725 C CA . ARG A 1 95 ? 0.551 -4.514 19.548 1.00 65.19 95 ARG A CA 1
ATOM 726 C C . ARG A 1 95 ? 0.895 -3.438 20.563 1.00 65.19 95 ARG A C 1
ATOM 728 O O . ARG A 1 95 ? 1.176 -2.305 20.114 1.00 65.19 95 ARG A O 1
#